Protein AF-A0A1A9VJN7-F1 (afdb_monomer)

Structure (mmCIF, N/CA/C/O backbone):
data_AF-A0A1A9VJN7-F1
#
_entry.id   AF-A0A1A9VJN7-F1
#
loop_
_atom_site.group_PDB
_atom_site.id
_atom_site.type_symbol
_atom_site.label_atom_id
_atom_site.label_alt_id
_atom_site.label_comp_id
_atom_site.label_asym_id
_atom_site.label_entity_id
_atom_site.label_seq_id
_atom_site.pdbx_PDB_ins_code
_atom_site.Cartn_x
_atom_site.Cartn_y
_atom_site.Cartn_z
_atom_site.occupancy
_atom_site.B_iso_or_equiv
_atom_site.auth_seq_id
_atom_site.auth_comp_id
_atom_site.auth_asym_id
_atom_site.auth_atom_id
_atom_site.pdbx_PDB_model_num
ATOM 1 N N . MET A 1 1 ? 16.533 -13.351 -8.418 1.00 36.69 1 MET A N 1
ATOM 2 C CA . MET A 1 1 ? 16.075 -12.136 -7.722 1.00 36.69 1 MET A CA 1
ATOM 3 C C . MET A 1 1 ? 17.285 -11.587 -6.996 1.00 36.69 1 MET A C 1
ATOM 5 O O . MET A 1 1 ? 17.750 -12.237 -6.073 1.00 36.69 1 MET A O 1
ATOM 9 N N . ASN A 1 2 ? 17.867 -10.493 -7.487 1.00 33.19 2 ASN A N 1
ATOM 10 C CA . ASN A 1 2 ? 19.005 -9.855 -6.826 1.00 33.19 2 ASN A CA 1
ATOM 11 C C . ASN A 1 2 ? 18.438 -8.731 -5.961 1.00 33.19 2 ASN A C 1
ATOM 13 O O . ASN A 1 2 ? 17.919 -7.751 -6.488 1.00 33.19 2 ASN A O 1
ATOM 17 N N . LEU A 1 3 ? 18.453 -8.935 -4.647 1.00 33.22 3 LEU A N 1
ATOM 18 C CA . LEU A 1 3 ? 18.035 -7.948 -3.657 1.00 33.22 3 LEU A CA 1
ATOM 19 C C . LEU A 1 3 ? 19.257 -7.101 -3.306 1.00 33.22 3 LEU A C 1
ATOM 21 O O . LEU A 1 3 ? 20.244 -7.631 -2.796 1.00 33.22 3 LEU A O 1
ATOM 25 N N . VAL A 1 4 ? 19.209 -5.802 -3.594 1.00 40.06 4 VAL A N 1
ATOM 26 C CA . VAL A 1 4 ? 20.237 -4.860 -3.144 1.00 40.06 4 VAL A CA 1
ATOM 27 C C . VAL A 1 4 ? 19.782 -4.314 -1.792 1.00 40.06 4 VAL A C 1
ATOM 29 O O . VAL A 1 4 ? 18.864 -3.506 -1.725 1.00 40.06 4 VAL A O 1
ATOM 32 N N . THR A 1 5 ? 20.375 -4.816 -0.708 1.00 33.44 5 THR A N 1
ATOM 33 C CA . THR A 1 5 ? 19.964 -4.523 0.680 1.00 33.44 5 THR A CA 1
ATOM 34 C C . THR A 1 5 ? 20.892 -3.552 1.413 1.00 33.44 5 THR A C 1
ATOM 36 O O . THR A 1 5 ? 20.757 -3.370 2.620 1.00 33.44 5 THR A O 1
ATOM 39 N N . LYS A 1 6 ? 21.867 -2.948 0.724 1.00 34.91 6 LYS A N 1
ATOM 40 C CA . LYS A 1 6 ? 22.811 -2.002 1.334 1.00 34.91 6 LYS A CA 1
ATOM 41 C C . LYS A 1 6 ? 22.352 -0.564 1.091 1.00 34.91 6 LYS A C 1
ATOM 43 O O . LYS A 1 6 ? 22.112 -0.211 -0.060 1.00 34.91 6 LYS A O 1
ATOM 48 N N . SER A 1 7 ? 22.281 0.233 2.162 1.00 39.78 7 SER A N 1
ATOM 49 C CA . SER A 1 7 ? 22.112 1.694 2.097 1.00 39.78 7 SER A CA 1
ATOM 50 C C . SER A 1 7 ? 23.198 2.290 1.198 1.00 39.78 7 SER A C 1
ATOM 52 O O . SER A 1 7 ? 24.379 1.963 1.360 1.00 39.78 7 SER A O 1
ATOM 54 N N . ALA A 1 8 ? 22.805 3.128 0.242 1.00 45.91 8 ALA A N 1
ATOM 55 C CA . ALA A 1 8 ? 23.740 3.939 -0.526 1.00 45.91 8 ALA A CA 1
ATOM 56 C C . ALA A 1 8 ? 24.060 5.187 0.305 1.00 45.91 8 ALA A C 1
ATOM 58 O O . ALA A 1 8 ? 23.219 6.069 0.428 1.00 45.91 8 ALA A O 1
ATOM 59 N N . ILE A 1 9 ? 25.246 5.209 0.917 1.00 46.75 9 ILE A N 1
ATOM 60 C CA . ILE A 1 9 ? 25.773 6.373 1.643 1.00 46.75 9 ILE A CA 1
ATOM 61 C C . ILE A 1 9 ? 25.844 7.555 0.667 1.00 46.75 9 ILE A C 1
ATOM 63 O O . ILE A 1 9 ? 26.265 7.352 -0.474 1.00 46.75 9 ILE A O 1
ATOM 67 N N . ASP A 1 10 ? 25.463 8.759 1.113 1.00 45.59 10 ASP A N 1
ATOM 68 C CA . ASP A 1 10 ? 25.659 10.007 0.362 1.00 45.59 10 ASP A CA 1
ATOM 69 C C . ASP A 1 10 ? 27.115 10.086 -0.122 1.00 45.59 10 ASP A C 1
ATOM 71 O O . ASP A 1 10 ? 28.056 10.218 0.663 1.00 45.59 10 ASP A O 1
ATOM 75 N N . PHE A 1 11 ? 27.303 9.927 -1.429 1.00 52.09 11 PHE A N 1
ATOM 76 C CA . PHE A 1 11 ? 28.610 9.908 -2.066 1.00 52.09 11 PHE A CA 1
ATOM 77 C C . PHE A 1 11 ? 28.679 11.121 -2.983 1.00 52.09 11 PHE A C 1
ATOM 79 O O . PHE A 1 11 ? 28.084 11.119 -4.060 1.00 52.09 11 PHE A O 1
ATOM 86 N N . THR A 1 12 ? 29.376 12.170 -2.546 1.00 52.62 12 THR A N 1
ATOM 87 C CA . THR A 1 12 ? 29.876 13.185 -3.472 1.00 52.62 12 THR A CA 1
ATOM 88 C C . THR A 1 12 ? 30.991 12.533 -4.277 1.00 52.62 12 THR A C 1
ATOM 90 O O . THR A 1 12 ? 31.930 11.973 -3.704 1.00 52.62 12 THR A O 1
ATOM 93 N N . ALA A 1 13 ? 30.854 12.535 -5.597 1.00 56.75 13 ALA A N 1
ATOM 94 C CA . ALA A 1 13 ? 31.744 11.811 -6.489 1.00 56.75 13 ALA A CA 1
ATOM 95 C C . ALA A 1 13 ? 32.050 12.630 -7.727 1.00 56.75 13 ALA A C 1
ATOM 97 O O . ALA A 1 13 ? 31.153 13.285 -8.255 1.00 56.75 13 ALA A O 1
ATOM 98 N N . SER A 1 14 ? 33.248 12.448 -8.277 1.00 59.53 14 SER A N 1
ATOM 99 C CA . SER A 1 14 ? 33.472 12.785 -9.676 1.00 59.53 14 SER A CA 1
ATOM 100 C C . SER A 1 14 ? 32.593 11.886 -10.557 1.00 59.53 14 SER A C 1
ATOM 102 O O . SER A 1 14 ? 32.803 10.670 -10.609 1.00 59.53 14 SER A O 1
ATOM 104 N N . ALA A 1 15 ? 31.598 12.461 -11.232 1.00 63.44 15 ALA A N 1
ATOM 105 C CA . ALA A 1 15 ? 30.722 11.768 -12.176 1.00 63.44 15 ALA A CA 1
ATOM 106 C C . ALA A 1 15 ? 30.965 12.270 -13.605 1.00 63.44 15 ALA A C 1
ATOM 108 O O . ALA A 1 15 ? 31.198 13.455 -13.821 1.00 63.44 15 ALA A O 1
ATOM 109 N N . VAL A 1 16 ? 30.902 11.361 -14.584 1.00 66.69 16 VAL A N 1
ATOM 110 C CA . VAL A 1 16 ? 30.916 11.709 -16.013 1.00 66.69 16 VAL A CA 1
ATOM 111 C C . VAL A 1 16 ? 29.472 11.712 -16.500 1.00 66.69 16 VAL A C 1
ATOM 113 O O . VAL A 1 16 ? 28.812 10.670 -16.473 1.00 66.69 16 VAL A O 1
ATOM 116 N N . LEU A 1 17 ? 28.977 12.872 -16.916 1.00 67.38 17 LEU A N 1
ATOM 117 C CA . LEU A 1 17 ? 27.624 13.036 -17.434 1.00 67.38 17 LEU A CA 1
ATOM 118 C C . LEU A 1 17 ? 27.493 12.449 -18.850 1.00 67.38 17 LEU A C 1
ATOM 120 O O . LEU A 1 17 ? 28.476 12.148 -19.530 1.00 67.38 17 LEU A O 1
ATOM 124 N N . SER A 1 18 ? 26.255 12.265 -19.319 1.00 57.06 18 SER A N 1
ATOM 125 C CA . SER A 1 18 ? 25.964 11.688 -20.644 1.00 57.06 18 SER A CA 1
ATOM 126 C C . SER A 1 18 ? 26.456 12.533 -21.828 1.00 57.06 18 SER A C 1
ATOM 128 O O . SER A 1 18 ? 26.493 12.038 -22.952 1.00 57.06 18 SER A O 1
ATOM 130 N N . ASP A 1 19 ? 26.815 13.791 -21.588 1.00 74.75 19 ASP A N 1
ATOM 131 C CA . ASP A 1 19 ? 27.433 14.717 -22.543 1.00 74.75 19 ASP A CA 1
ATOM 132 C C . ASP A 1 19 ? 28.975 14.716 -22.486 1.00 74.75 19 ASP A C 1
ATOM 134 O O . ASP A 1 19 ? 29.620 15.362 -23.312 1.00 74.75 19 ASP A O 1
ATOM 138 N N . GLY A 1 20 ? 29.573 13.945 -21.571 1.00 73.38 20 GLY A N 1
ATOM 139 C CA . GLY A 1 20 ? 31.019 13.821 -21.398 1.00 73.38 20 GLY A CA 1
ATOM 140 C C . GLY A 1 20 ? 31.644 14.828 -20.429 1.00 73.38 20 GLY A C 1
ATOM 141 O O . GLY A 1 20 ? 32.866 14.811 -20.277 1.00 73.38 20 GLY A O 1
ATOM 142 N N . GLU A 1 21 ? 30.855 15.681 -19.769 1.00 78.38 21 GLU A N 1
ATOM 143 C CA . GLU A 1 21 ? 31.350 16.583 -18.725 1.00 78.38 21 GLU A CA 1
ATOM 144 C C . GLU A 1 21 ? 31.723 15.806 -17.450 1.00 78.38 21 GLU A C 1
ATOM 146 O O . GLU A 1 21 ? 31.028 14.868 -17.055 1.00 78.38 21 GLU A O 1
ATOM 151 N N . ILE A 1 22 ? 32.838 16.182 -16.811 1.00 77.19 22 ILE A N 1
ATOM 152 C CA . ILE A 1 22 ? 33.274 15.629 -15.521 1.00 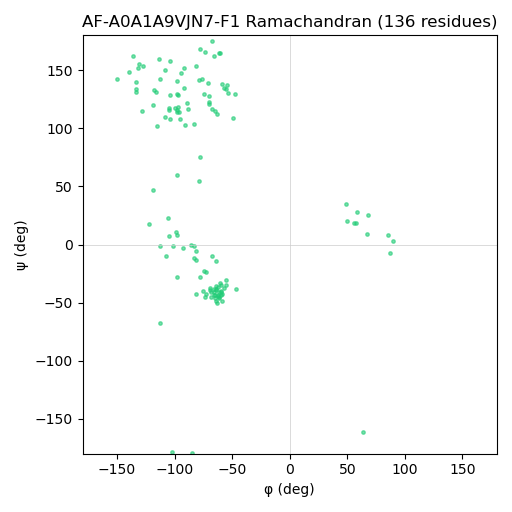77.19 22 ILE A CA 1
ATOM 153 C C . ILE A 1 22 ? 32.865 16.615 -14.431 1.00 77.19 22 ILE A C 1
ATOM 155 O O . ILE A 1 22 ? 33.350 17.744 -14.412 1.00 77.19 22 ILE A O 1
ATOM 159 N N . VAL A 1 23 ? 32.001 16.178 -13.519 1.00 70.44 23 VAL A N 1
ATOM 160 C CA . VAL A 1 23 ? 31.543 16.965 -12.371 1.00 70.44 23 VAL A CA 1
ATOM 161 C C . VAL A 1 23 ? 32.164 16.379 -11.117 1.00 70.44 23 VAL A C 1
ATOM 163 O O . VAL A 1 23 ? 31.790 15.280 -10.725 1.00 70.44 23 VAL A O 1
ATOM 166 N N . ASP A 1 24 ? 33.107 17.094 -10.502 1.00 64.94 24 ASP A N 1
ATOM 167 C CA . ASP A 1 24 ? 33.872 16.614 -9.339 1.00 64.94 24 ASP A CA 1
ATOM 168 C C . ASP A 1 24 ? 33.066 16.568 -8.029 1.00 64.94 24 ASP A C 1
ATOM 170 O O . ASP A 1 24 ? 33.371 15.764 -7.150 1.00 64.94 24 ASP A O 1
ATOM 174 N N . ASP A 1 25 ? 32.000 17.368 -7.938 1.00 63.69 25 ASP A N 1
ATOM 175 C CA . ASP A 1 25 ? 31.094 17.448 -6.786 1.00 63.69 25 ASP A CA 1
ATOM 176 C C . ASP A 1 25 ? 29.660 17.049 -7.172 1.00 63.69 25 ASP A C 1
ATOM 178 O O . ASP A 1 25 ? 28.694 17.750 -6.859 1.00 63.69 25 ASP A O 1
ATOM 182 N N . PHE A 1 26 ? 29.499 15.930 -7.886 1.00 57.25 26 PHE A N 1
ATOM 183 C CA . PHE A 1 26 ? 28.169 15.456 -8.264 1.00 57.25 26 PHE A CA 1
ATOM 184 C C . PHE A 1 26 ? 27.387 15.074 -7.007 1.00 57.25 26 PHE A C 1
ATOM 186 O O . PHE A 1 26 ? 27.752 14.142 -6.280 1.00 57.25 26 PHE A O 1
ATOM 193 N N . CYS A 1 27 ? 26.314 15.812 -6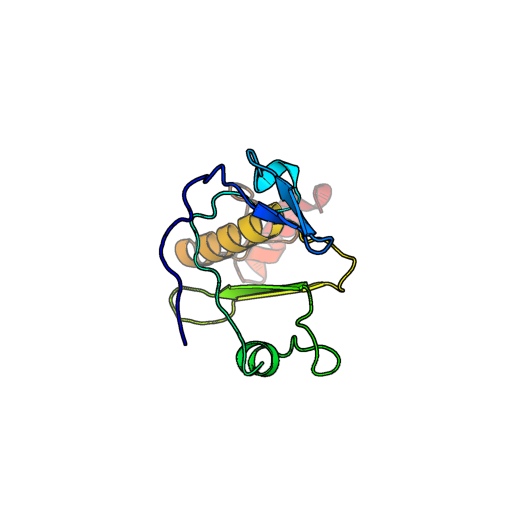.736 1.00 59.91 27 CYS A N 1
ATOM 194 C CA . CYS A 1 27 ? 25.471 15.589 -5.579 1.00 59.91 27 CYS A CA 1
ATOM 195 C C . CYS A 1 27 ? 24.204 14.910 -6.071 1.00 59.91 27 CYS A C 1
ATOM 197 O O . CYS A 1 27 ? 23.346 15.546 -6.680 1.00 59.91 27 CYS A O 1
ATOM 199 N N . LEU A 1 28 ? 24.064 13.619 -5.753 1.00 65.88 28 LEU A N 1
ATOM 200 C CA . LEU A 1 28 ? 22.938 12.801 -6.203 1.00 65.88 28 LEU A CA 1
ATOM 201 C C . LEU A 1 28 ? 21.593 13.507 -6.016 1.00 65.88 28 LEU A C 1
ATOM 203 O O . LEU A 1 28 ? 20.758 13.415 -6.894 1.00 65.88 28 LEU A O 1
ATOM 207 N N . ILE A 1 29 ? 21.377 14.245 -4.929 1.00 67.31 29 ILE A N 1
ATOM 208 C CA . ILE A 1 29 ? 20.109 14.947 -4.688 1.00 67.31 29 ILE A CA 1
ATOM 209 C C . ILE A 1 29 ? 19.939 16.177 -5.597 1.00 67.31 29 ILE A C 1
ATOM 211 O O . ILE A 1 29 ? 18.851 16.398 -6.129 1.00 67.31 29 ILE A O 1
ATOM 215 N N . ASN A 1 30 ? 20.994 16.975 -5.789 1.00 70.75 30 ASN A N 1
ATOM 216 C CA . ASN A 1 30 ? 20.926 18.215 -6.574 1.00 70.75 30 ASN A CA 1
ATOM 217 C C . ASN A 1 30 ? 20.855 17.951 -8.083 1.00 70.75 30 ASN A C 1
ATOM 219 O O . ASN A 1 30 ? 20.327 18.777 -8.823 1.00 70.75 30 ASN A O 1
ATOM 223 N N . ASP A 1 31 ? 21.316 16.777 -8.510 1.00 73.94 31 ASP A N 1
ATOM 224 C CA . ASP A 1 31 ? 21.387 16.370 -9.910 1.00 73.94 31 ASP A CA 1
ATOM 225 C C . ASP A 1 31 ? 20.302 15.337 -10.295 1.00 73.94 31 ASP A C 1
ATOM 227 O O . ASP A 1 31 ? 20.432 14.589 -11.264 1.00 73.94 31 ASP A O 1
ATOM 231 N N . GLY A 1 32 ? 19.195 15.287 -9.542 1.00 69.94 32 GLY A N 1
ATOM 232 C CA . GLY A 1 32 ? 17.997 14.509 -9.899 1.00 69.94 32 GLY A CA 1
ATOM 233 C C . GLY A 1 32 ? 18.002 13.034 -9.477 1.00 69.94 32 GLY A C 1
ATOM 234 O O . GLY A 1 32 ? 17.106 12.273 -9.848 1.00 69.94 32 GLY A O 1
ATOM 235 N N . GLY A 1 33 ? 18.980 12.615 -8.686 1.00 72.44 33 GLY A N 1
ATOM 236 C CA . GLY A 1 33 ? 18.970 11.365 -7.935 1.00 72.44 33 GLY A CA 1
ATOM 237 C C . GLY A 1 33 ? 18.107 11.434 -6.669 1.00 72.44 33 GLY A C 1
ATOM 238 O O . GLY A 1 33 ? 17.634 12.480 -6.232 1.00 72.44 33 GLY A O 1
ATOM 239 N N . ILE A 1 34 ? 17.870 10.262 -6.080 1.00 74.12 34 ILE A N 1
ATOM 240 C CA . ILE A 1 34 ? 16.889 10.061 -4.997 1.00 74.12 34 ILE A CA 1
ATOM 241 C C . ILE A 1 34 ? 17.503 10.057 -3.586 1.00 74.12 34 ILE A C 1
ATOM 243 O O . ILE A 1 34 ? 16.799 9.760 -2.624 1.00 74.12 34 ILE A O 1
ATOM 247 N N . GLY A 1 35 ? 18.794 10.390 -3.468 1.00 77.06 35 GLY A N 1
ATOM 248 C CA . GLY A 1 35 ? 19.540 10.391 -2.205 1.00 77.06 35 GLY A CA 1
ATOM 249 C C . GLY A 1 35 ? 19.677 9.006 -1.563 1.00 77.06 35 GLY A C 1
ATOM 250 O O . GLY A 1 35 ? 19.513 7.973 -2.221 1.00 77.06 35 GLY A O 1
ATOM 251 N N . GLU A 1 36 ? 19.985 8.990 -0.265 1.00 75.88 36 GLU A N 1
ATOM 252 C CA . GLU A 1 36 ? 20.050 7.757 0.517 1.00 75.88 36 GLU A CA 1
ATOM 253 C C . GLU A 1 36 ? 18.654 7.153 0.723 1.00 75.88 36 GLU A C 1
ATOM 255 O O . GLU A 1 36 ? 17.720 7.786 1.221 1.00 75.88 36 GLU A O 1
ATOM 260 N N . VAL A 1 37 ? 18.532 5.873 0.375 1.00 75.50 37 VAL A N 1
ATOM 261 C CA . VAL A 1 37 ? 17.306 5.095 0.518 1.00 75.50 37 VAL A CA 1
ATOM 262 C C . VAL A 1 37 ? 17.559 3.927 1.467 1.00 75.50 37 VAL A C 1
ATOM 264 O O . VAL A 1 37 ? 18.389 3.063 1.196 1.00 75.50 37 VAL A O 1
ATOM 267 N N . SER A 1 38 ? 16.807 3.878 2.569 1.00 82.50 38 SER A N 1
ATOM 268 C CA . SER A 1 38 ? 16.935 2.853 3.620 1.00 82.50 38 SER A CA 1
ATOM 269 C C . SER A 1 38 ? 16.132 1.573 3.356 1.00 82.50 38 SER A C 1
ATOM 271 O O . SER A 1 38 ? 16.149 0.640 4.160 1.00 82.50 38 SER A O 1
ATOM 273 N N . TYR A 1 39 ? 15.412 1.515 2.237 1.00 81.00 39 TYR A N 1
ATOM 274 C CA . TYR A 1 39 ? 14.600 0.374 1.830 1.00 81.00 39 TYR A CA 1
ATOM 275 C C . TYR A 1 39 ? 15.150 -0.292 0.566 1.00 81.00 39 TYR A C 1
ATOM 277 O O . TYR A 1 39 ? 15.915 0.279 -0.205 1.00 81.00 39 TYR A O 1
ATOM 285 N N . THR A 1 40 ? 14.761 -1.547 0.350 1.00 86.31 40 THR A N 1
ATOM 286 C CA . THR A 1 40 ? 15.258 -2.334 -0.782 1.00 86.31 40 THR A CA 1
ATOM 287 C C . THR A 1 40 ? 14.618 -1.890 -2.093 1.00 86.31 40 THR A C 1
ATOM 289 O O . THR A 1 40 ? 13.393 -1.868 -2.218 1.00 86.31 40 THR A O 1
ATOM 292 N N . LEU A 1 41 ? 15.451 -1.626 -3.099 1.00 86.25 41 LEU A N 1
ATOM 293 C CA . LEU A 1 41 ? 15.022 -1.430 -4.480 1.00 86.25 41 LEU A CA 1
ATOM 294 C C . LEU A 1 41 ? 15.183 -2.742 -5.253 1.00 86.25 41 LEU A C 1
ATOM 296 O O . LEU A 1 41 ? 16.281 -3.286 -5.380 1.00 86.25 41 LEU A O 1
ATOM 300 N N . VAL A 1 42 ? 14.069 -3.274 -5.754 1.00 88.88 42 VAL A N 1
ATOM 301 C CA . VAL A 1 42 ? 14.041 -4.533 -6.508 1.00 88.88 42 VAL A CA 1
ATOM 302 C C . VAL A 1 42 ? 14.196 -4.251 -8.000 1.00 88.88 42 VAL A C 1
ATOM 304 O O . VAL A 1 42 ? 13.528 -3.379 -8.548 1.00 88.88 42 VAL A O 1
ATOM 307 N N . SER A 1 43 ? 15.046 -5.030 -8.672 1.00 91.44 43 SER A N 1
ATOM 308 C CA . SER A 1 43 ? 15.198 -4.987 -10.129 1.00 91.44 43 SER A CA 1
ATOM 309 C C . SER A 1 43 ? 14.377 -6.094 -10.803 1.00 91.44 43 SER A C 1
ATOM 311 O O . SER A 1 43 ? 14.675 -7.282 -10.647 1.00 91.44 43 SER A O 1
ATOM 313 N N . ASP A 1 44 ? 13.355 -5.708 -11.573 1.00 92.44 44 ASP A N 1
ATOM 314 C CA . ASP A 1 44 ? 12.483 -6.609 -12.346 1.00 92.44 44 ASP A CA 1
ATOM 315 C C . ASP A 1 44 ? 12.914 -6.697 -13.823 1.00 92.44 44 ASP A C 1
ATOM 317 O O . ASP A 1 44 ? 12.170 -6.366 -14.742 1.00 92.44 44 ASP A O 1
ATOM 321 N N . ILE A 1 45 ? 14.150 -7.146 -14.070 1.00 91.19 45 ILE A N 1
ATOM 322 C CA . ILE A 1 45 ? 14.739 -7.211 -15.426 1.00 91.19 45 ILE A CA 1
ATOM 323 C C . ILE A 1 45 ? 13.885 -8.059 -16.382 1.00 91.19 45 ILE A C 1
ATOM 325 O O . ILE A 1 45 ? 13.747 -7.739 -17.561 1.00 91.19 45 ILE A O 1
ATOM 329 N N . LYS A 1 46 ? 13.308 -9.156 -15.875 1.00 93.38 46 LYS A N 1
ATOM 330 C CA . LYS A 1 46 ? 12.478 -10.078 -16.665 1.00 93.38 46 LYS A CA 1
ATOM 331 C C . LYS A 1 46 ? 11.036 -9.596 -16.838 1.00 93.38 46 LYS A C 1
ATOM 333 O O . LYS A 1 46 ? 10.282 -10.255 -17.549 1.00 93.38 46 LYS A O 1
ATOM 338 N N . LYS A 1 47 ? 10.648 -8.490 -16.191 1.00 94.62 47 LYS A N 1
ATOM 339 C CA . LYS A 1 47 ? 9.278 -7.954 -16.167 1.00 94.62 47 LYS A CA 1
ATOM 340 C C . LYS A 1 47 ? 8.231 -8.954 -15.661 1.00 94.62 47 LYS A C 1
ATOM 342 O O . LYS A 1 47 ? 7.044 -8.804 -15.945 1.00 94.62 47 LYS A O 1
ATOM 347 N N . SER A 1 48 ? 8.659 -10.009 -14.964 1.00 96.19 48 SER A N 1
ATOM 348 C CA . SER A 1 48 ? 7.761 -11.062 -14.491 1.00 96.19 48 SER A CA 1
ATOM 349 C C . SER A 1 48 ? 6.961 -10.569 -13.298 1.00 96.19 48 SER A C 1
ATOM 351 O O . SER A 1 48 ? 5.761 -10.786 -13.256 1.00 96.19 48 SER A O 1
ATOM 353 N N . ILE A 1 49 ? 7.586 -9.811 -12.391 1.00 95.00 49 ILE A N 1
ATOM 354 C CA . ILE A 1 49 ? 6.898 -9.268 -11.213 1.00 95.00 49 ILE A CA 1
ATOM 355 C C . ILE A 1 49 ? 5.809 -8.292 -11.664 1.00 95.00 49 ILE A C 1
ATOM 357 O O . ILE A 1 49 ? 4.657 -8.407 -11.261 1.00 95.00 49 ILE A O 1
ATOM 361 N N . SER A 1 50 ? 6.148 -7.371 -12.564 1.00 96.06 50 SER A N 1
ATOM 362 C CA . SER A 1 50 ? 5.199 -6.394 -13.106 1.00 96.06 50 SER A CA 1
ATOM 363 C C . SER A 1 50 ? 4.020 -7.062 -13.826 1.00 96.06 50 SER A C 1
ATOM 365 O O . SER A 1 50 ? 2.897 -6.563 -13.763 1.00 96.06 50 SER A O 1
ATOM 367 N N . ARG A 1 51 ? 4.257 -8.200 -14.495 1.00 96.12 51 ARG A N 1
ATOM 368 C CA . ARG A 1 51 ? 3.215 -8.991 -15.166 1.00 96.12 51 ARG A CA 1
ATOM 369 C C . ARG A 1 51 ? 2.341 -9.752 -14.170 1.00 96.12 51 ARG A C 1
ATOM 371 O O . ARG A 1 51 ? 1.123 -9.694 -14.292 1.00 96.12 51 ARG A O 1
ATOM 378 N N . ASP A 1 52 ? 2.948 -10.400 -13.179 1.00 96.50 52 ASP A N 1
ATOM 379 C CA . ASP A 1 52 ? 2.247 -11.178 -12.152 1.00 96.50 52 ASP A CA 1
ATOM 380 C C . ASP A 1 52 ? 1.341 -10.285 -11.288 1.00 96.50 52 ASP A C 1
ATOM 382 O O . ASP A 1 52 ? 0.238 -10.682 -10.924 1.00 96.50 52 ASP A O 1
ATOM 386 N N . TYR A 1 53 ? 1.770 -9.049 -11.019 1.00 96.06 53 TYR A N 1
ATOM 387 C CA . TYR A 1 53 ? 0.967 -8.036 -10.327 1.00 96.06 53 TYR A CA 1
ATOM 388 C C . TYR A 1 53 ? -0.001 -7.276 -11.253 1.00 96.06 53 TYR A C 1
ATOM 390 O O . TYR A 1 53 ? -0.747 -6.423 -10.779 1.00 96.06 53 TYR A O 1
ATOM 398 N N . GLY A 1 54 ? -0.009 -7.562 -12.561 1.00 95.94 54 GLY A N 1
ATOM 399 C CA . GLY A 1 54 ? -0.940 -6.964 -13.524 1.00 95.94 54 GLY A CA 1
ATOM 400 C C . GLY A 1 54 ? -0.729 -5.468 -13.780 1.00 95.94 54 GLY A C 1
ATOM 401 O O . GLY A 1 54 ? -1.672 -4.771 -14.141 1.00 95.94 54 GLY A O 1
ATOM 402 N N . VAL A 1 55 ? 0.488 -4.959 -13.573 1.00 97.00 55 VAL A N 1
ATOM 403 C CA . VAL A 1 55 ? 0.814 -3.520 -13.651 1.00 97.00 55 VAL A CA 1
ATOM 404 C C . VAL A 1 55 ? 1.733 -3.171 -14.815 1.00 97.00 55 VAL A C 1
ATOM 406 O O . VAL A 1 55 ? 2.068 -2.005 -14.998 1.00 97.00 55 VAL A O 1
ATOM 409 N N . LEU A 1 56 ? 2.160 -4.159 -15.599 1.00 96.62 56 LEU A N 1
ATOM 410 C CA . LEU A 1 56 ? 2.976 -3.941 -16.787 1.00 96.62 56 LEU A CA 1
ATOM 411 C C . LEU A 1 56 ? 2.151 -3.270 -17.896 1.00 96.62 56 LEU A C 1
ATOM 413 O O . LEU A 1 56 ? 1.161 -3.828 -18.364 1.00 96.62 56 LEU A O 1
ATOM 417 N N . HIS A 1 57 ? 2.596 -2.100 -18.341 1.00 94.12 57 HIS A N 1
ATOM 418 C CA . HIS A 1 57 ? 1.996 -1.318 -19.414 1.00 94.12 57 HIS A CA 1
ATOM 419 C C . HIS A 1 57 ? 2.825 -1.440 -20.699 1.00 94.12 57 HIS A C 1
ATOM 421 O O . HIS A 1 57 ? 4.048 -1.263 -20.679 1.00 94.12 57 HIS A O 1
ATOM 427 N N . ASP A 1 58 ? 2.162 -1.773 -21.80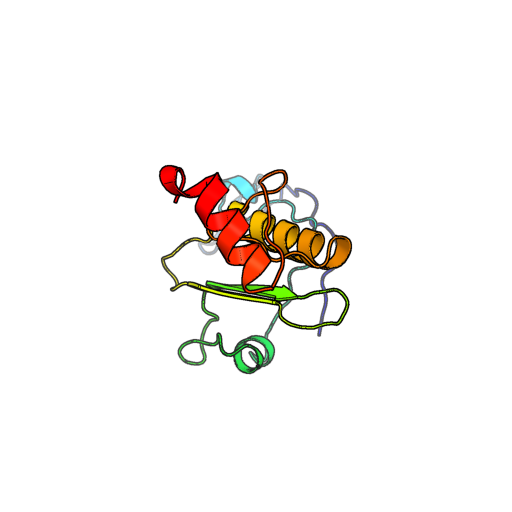9 1.00 91.94 58 ASP A N 1
ATOM 428 C CA . ASP A 1 58 ? 2.738 -1.896 -23.158 1.00 91.94 58 ASP A CA 1
ATOM 429 C C . ASP A 1 58 ? 4.020 -2.745 -23.236 1.00 91.94 58 ASP A C 1
ATOM 431 O O . ASP A 1 58 ? 4.960 -2.425 -23.962 1.00 91.94 58 ASP A O 1
ATOM 435 N N . ASP A 1 59 ? 4.103 -3.800 -22.414 1.00 89.19 59 ASP A N 1
ATOM 436 C CA . ASP A 1 59 ? 5.296 -4.646 -22.233 1.00 89.19 59 ASP A CA 1
ATOM 437 C C . ASP A 1 59 ? 6.597 -3.855 -21.958 1.00 89.19 59 ASP A C 1
ATOM 439 O O . ASP A 1 59 ? 7.713 -4.370 -22.103 1.00 89.19 59 ASP A O 1
ATOM 443 N N . SER A 1 60 ? 6.479 -2.601 -21.509 1.00 90.81 60 SER A N 1
ATOM 444 C CA . SER A 1 60 ? 7.577 -1.645 -21.398 1.00 90.81 60 SER A CA 1
ATOM 445 C C . SER A 1 60 ? 7.887 -1.323 -19.938 1.00 90.81 60 SER A C 1
ATOM 447 O O . SER A 1 60 ? 8.936 -1.753 -19.448 1.00 90.81 60 SER A O 1
ATOM 449 N N . VAL A 1 61 ? 6.970 -0.653 -19.242 1.00 92.75 61 VAL A N 1
ATOM 450 C CA . VAL A 1 61 ? 7.138 -0.099 -17.894 1.00 92.75 61 VAL A CA 1
ATOM 451 C C . VAL A 1 61 ? 5.976 -0.498 -16.994 1.00 92.75 61 VAL A C 1
ATOM 453 O O . VAL A 1 61 ? 4.881 -0.775 -17.471 1.00 92.75 61 VAL A O 1
ATOM 456 N N . ALA A 1 62 ? 6.196 -0.532 -15.683 1.00 94.19 62 ALA A N 1
ATOM 457 C CA . ALA A 1 62 ? 5.099 -0.693 -14.738 1.00 94.19 62 ALA A CA 1
ATOM 458 C C . ALA A 1 62 ? 4.356 0.640 -14.542 1.00 94.19 62 ALA A C 1
ATOM 460 O O . ALA A 1 62 ? 4.983 1.698 -14.447 1.00 94.19 62 ALA A O 1
ATOM 461 N N . LEU A 1 63 ? 3.029 0.579 -14.426 1.00 95.88 63 LEU A N 1
ATOM 462 C CA . LEU A 1 63 ? 2.220 1.679 -13.904 1.00 95.88 63 LEU A CA 1
ATOM 463 C C . LEU A 1 63 ? 2.620 2.001 -12.458 1.00 95.88 63 LEU A C 1
ATOM 465 O O . LEU A 1 63 ? 3.279 1.209 -11.774 1.00 95.88 63 LEU A O 1
ATOM 469 N N . ARG A 1 64 ? 2.193 3.164 -11.955 1.00 95.25 64 ARG A N 1
ATOM 470 C CA . ARG A 1 64 ? 2.483 3.592 -10.580 1.00 95.25 64 ARG A CA 1
ATOM 471 C C . ARG A 1 64 ? 1.570 2.874 -9.598 1.00 95.25 64 ARG A C 1
ATOM 473 O O . ARG A 1 64 ? 0.627 3.451 -9.061 1.00 95.25 64 ARG A O 1
ATOM 480 N N . ALA A 1 65 ? 1.875 1.607 -9.370 1.00 95.44 65 ALA A N 1
ATOM 481 C CA . ALA A 1 65 ? 1.138 0.758 -8.461 1.00 95.44 65 ALA A CA 1
ATOM 482 C C . ALA A 1 65 ? 1.759 0.714 -7.061 1.00 95.44 65 ALA A C 1
ATOM 484 O O . ALA A 1 65 ? 2.979 0.781 -6.885 1.00 95.44 65 ALA A O 1
ATOM 485 N N . THR A 1 66 ? 0.896 0.569 -6.062 1.00 95.75 66 THR A N 1
ATOM 486 C CA . THR A 1 66 ? 1.261 0.284 -4.676 1.00 95.75 66 THR A CA 1
ATOM 487 C C . THR A 1 66 ? 0.372 -0.835 -4.159 1.00 95.75 66 THR A C 1
ATOM 489 O O . THR A 1 66 ? -0.853 -0.758 -4.264 1.00 95.75 66 THR A O 1
ATOM 492 N N . PHE A 1 67 ? 0.996 -1.840 -3.552 1.00 96.00 67 PHE A N 1
ATOM 493 C CA . PHE A 1 67 ? 0.325 -2.971 -2.923 1.00 96.00 67 PHE A CA 1
ATOM 494 C C . PHE A 1 67 ? 0.643 -2.973 -1.430 1.00 96.00 67 PHE A C 1
ATOM 496 O O . PHE A 1 67 ? 1.803 -2.824 -1.046 1.00 96.00 67 PHE A O 1
ATOM 503 N N . VAL A 1 68 ? -0.379 -3.148 -0.593 1.00 95.75 68 VAL A N 1
ATOM 504 C CA . VAL A 1 68 ? -0.222 -3.367 0.849 1.00 95.75 68 VAL A CA 1
ATOM 505 C C . VAL A 1 68 ? -0.478 -4.841 1.117 1.00 95.75 68 VAL A C 1
ATOM 507 O O . VAL A 1 68 ? -1.569 -5.350 0.845 1.00 95.75 68 VAL A O 1
ATOM 510 N N . ILE A 1 69 ? 0.548 -5.520 1.619 1.00 94.69 69 ILE A N 1
ATOM 511 C CA . ILE A 1 69 ? 0.563 -6.961 1.864 1.00 94.69 69 ILE A CA 1
ATOM 512 C C . ILE A 1 69 ? 0.701 -7.174 3.370 1.00 94.69 69 ILE A C 1
ATOM 514 O O . ILE A 1 69 ? 1.540 -6.534 4.003 1.00 94.69 69 ILE A O 1
ATOM 518 N N . ASP A 1 70 ? -0.139 -8.032 3.942 1.00 92.75 70 ASP A N 1
ATOM 519 C CA . ASP A 1 70 ? -0.104 -8.331 5.374 1.00 92.75 70 ASP A CA 1
ATOM 520 C C . ASP A 1 70 ? 0.923 -9.422 5.741 1.00 92.75 70 ASP A C 1
ATOM 522 O O . ASP A 1 70 ? 1.612 -9.990 4.892 1.00 92.75 70 ASP A O 1
ATOM 526 N N . ASP A 1 71 ? 1.004 -9.752 7.032 1.00 91.81 71 ASP A N 1
ATOM 527 C CA . ASP A 1 71 ? 1.891 -10.791 7.572 1.00 91.81 71 ASP A CA 1
ATOM 528 C C . ASP A 1 71 ? 1.524 -12.220 7.140 1.00 91.81 71 ASP A C 1
ATOM 530 O O . ASP A 1 71 ? 2.295 -13.154 7.358 1.00 91.81 71 ASP A O 1
ATOM 534 N N . LYS A 1 72 ? 0.362 -12.399 6.505 1.00 92.69 72 LYS A N 1
ATOM 535 C CA . LYS A 1 72 ? -0.091 -13.664 5.917 1.00 92.69 72 LYS A CA 1
ATOM 536 C C . LYS A 1 72 ? 0.154 -13.710 4.408 1.00 92.69 72 LYS A C 1
ATOM 538 O O . LYS A 1 72 ? -0.340 -14.624 3.751 1.00 92.69 72 LYS A O 1
ATOM 543 N N . PHE A 1 73 ? 0.915 -12.753 3.869 1.00 93.31 73 PHE A N 1
ATOM 544 C CA . PHE A 1 73 ? 1.196 -12.598 2.441 1.00 93.31 73 PHE A CA 1
ATOM 545 C C . PHE A 1 73 ? -0.065 -12.416 1.586 1.00 93.31 73 PHE A C 1
ATOM 547 O O . PHE A 1 73 ? -0.085 -12.762 0.405 1.00 93.31 73 PHE A O 1
ATOM 554 N N . ILE A 1 74 ? -1.124 -11.854 2.170 1.00 95.19 74 ILE A N 1
ATOM 555 C CA . ILE A 1 74 ? -2.358 -11.530 1.464 1.00 95.19 74 ILE A CA 1
ATOM 556 C C . ILE A 1 74 ? -2.337 -10.053 1.086 1.00 95.19 74 ILE A C 1
ATOM 558 O O . ILE A 1 74 ? -2.113 -9.178 1.926 1.00 95.19 74 ILE A O 1
ATOM 562 N N . VAL A 1 75 ? -2.609 -9.765 -0.186 1.00 96.19 75 VAL A N 1
ATOM 563 C CA . VAL A 1 75 ? -2.818 -8.394 -0.662 1.00 96.19 75 VAL A CA 1
ATOM 564 C C . VAL A 1 75 ? -4.114 -7.864 -0.049 1.00 96.19 75 VAL A C 1
ATOM 566 O O . VAL A 1 75 ? -5.194 -8.395 -0.304 1.00 96.19 75 VAL A O 1
ATOM 569 N N . ARG A 1 76 ? -4.011 -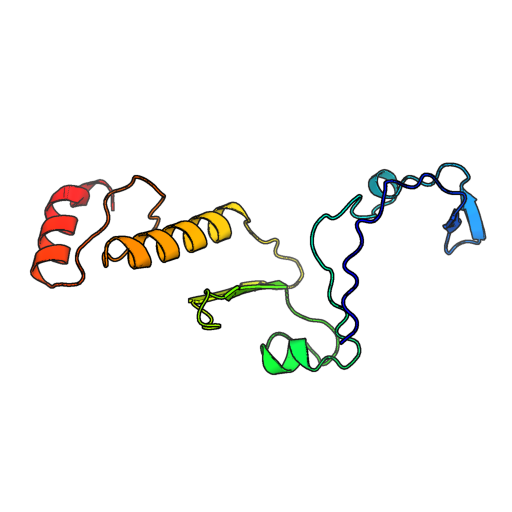6.821 0.777 1.00 95.19 76 ARG A N 1
ATOM 570 C CA . ARG A 1 76 ? -5.157 -6.173 1.441 1.00 95.19 76 ARG A CA 1
ATOM 571 C C . ARG A 1 76 ? -5.638 -4.928 0.721 1.00 95.19 76 ARG A C 1
ATOM 573 O O . ARG A 1 76 ? -6.811 -4.587 0.811 1.00 95.19 76 ARG A O 1
ATOM 580 N N . HIS A 1 77 ? -4.740 -4.259 0.010 1.00 96.06 77 HIS A N 1
ATOM 581 C CA . HIS A 1 77 ? -5.054 -3.060 -0.745 1.00 96.06 77 HIS A CA 1
ATOM 582 C C . HIS A 1 77 ? -4.141 -2.949 -1.961 1.00 96.06 77 HIS A C 1
ATOM 584 O O . HIS A 1 77 ? -2.946 -3.244 -1.881 1.00 96.06 77 HIS A O 1
ATOM 590 N N . GLN A 1 78 ? -4.705 -2.466 -3.065 1.00 96.25 78 GLN A N 1
ATOM 591 C CA . GLN A 1 78 ? -3.973 -2.090 -4.264 1.00 96.25 78 GLN A CA 1
ATOM 592 C C . GLN A 1 78 ? -4.464 -0.732 -4.762 1.00 96.25 78 GLN A C 1
ATOM 594 O O . GLN A 1 78 ? -5.661 -0.457 -4.769 1.00 96.25 78 GLN A O 1
ATOM 599 N N . SER A 1 79 ? -3.535 0.102 -5.208 1.00 95.75 79 SER A N 1
ATOM 600 C CA . SER A 1 79 ? -3.822 1.348 -5.915 1.00 95.75 79 SER A CA 1
ATOM 601 C C . SER A 1 79 ? -2.918 1.410 -7.133 1.00 95.75 79 SER A C 1
ATOM 603 O O . SER A 1 79 ? -1.732 1.101 -7.026 1.00 95.75 79 SER A O 1
ATOM 605 N N . ILE A 1 80 ? -3.487 1.751 -8.288 1.00 96.50 80 ILE A N 1
ATOM 606 C CA . ILE A 1 80 ? -2.783 1.820 -9.566 1.00 96.50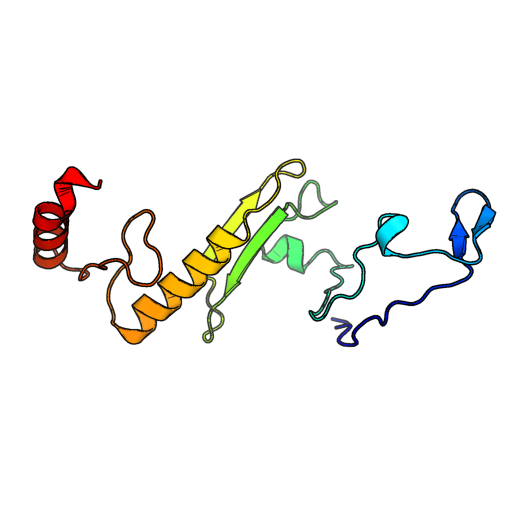 80 ILE A CA 1
ATOM 607 C C . ILE A 1 80 ? -3.080 3.184 -10.170 1.00 96.50 80 ILE A C 1
ATOM 609 O O . ILE A 1 80 ? -4.223 3.480 -10.512 1.00 96.50 80 ILE A O 1
ATOM 613 N N . ASN A 1 81 ? -2.034 3.991 -10.299 1.00 95.19 81 ASN A N 1
ATOM 614 C CA . ASN A 1 81 ? -2.104 5.307 -10.909 1.00 95.19 81 ASN A CA 1
ATOM 615 C C . ASN A 1 81 ? -1.417 5.288 -12.276 1.00 95.19 81 ASN A C 1
ATOM 617 O O . ASN A 1 81 ? -0.452 4.548 -12.501 1.00 95.19 81 ASN A O 1
ATOM 621 N N . ASP A 1 82 ? -1.901 6.140 -13.175 1.00 94.75 82 ASP A N 1
ATOM 622 C CA . ASP A 1 82 ? -1.239 6.394 -14.451 1.00 94.75 82 ASP A CA 1
ATOM 623 C C . ASP A 1 82 ? 0.135 7.073 -14.242 1.00 94.75 82 ASP A C 1
ATOM 625 O O . ASP A 1 82 ? 0.430 7.634 -13.182 1.00 94.75 82 ASP A O 1
ATOM 629 N N . LEU A 1 83 ? 0.996 7.040 -15.258 1.00 91.81 83 LEU A N 1
ATOM 630 C CA . LEU A 1 83 ? 2.366 7.556 -15.223 1.00 91.81 83 LEU A CA 1
ATOM 631 C C . LEU A 1 83 ? 2.516 9.036 -14.809 1.00 91.81 83 LEU A C 1
ATOM 633 O O . LEU A 1 83 ? 3.513 9.333 -14.137 1.00 91.81 83 LEU A O 1
ATOM 637 N N . PRO A 1 84 ? 1.606 9.977 -15.136 1.00 94.50 84 PRO A N 1
ATOM 638 C CA . PRO A 1 84 ? 1.738 11.360 -14.678 1.00 94.50 84 PRO A CA 1
ATOM 639 C C . PRO A 1 84 ? 1.205 11.576 -13.253 1.00 94.50 84 PRO A C 1
ATOM 641 O O . PRO A 1 84 ? 1.440 12.630 -12.667 1.00 94.50 84 PRO A O 1
ATOM 644 N N . LEU A 1 85 ? 0.491 10.604 -12.677 1.00 92.88 85 LEU A N 1
ATOM 645 C CA . LEU A 1 85 ? -0.223 10.782 -11.417 1.00 92.88 85 LEU A CA 1
ATOM 646 C C . LEU A 1 85 ? 0.606 10.280 -10.233 1.00 92.88 85 LEU A C 1
ATOM 648 O O . LEU A 1 85 ? 0.867 9.087 -10.068 1.00 92.88 85 LEU A O 1
ATOM 652 N N . GLY A 1 86 ? 1.004 11.216 -9.372 1.00 91.31 86 GLY A N 1
ATOM 653 C CA . GLY A 1 86 ? 1.670 10.914 -8.108 1.00 91.31 86 GLY A CA 1
ATOM 654 C C . GLY A 1 86 ? 0.803 10.069 -7.170 1.00 91.31 86 GLY A C 1
ATOM 655 O O . GLY A 1 86 ? -0.406 9.931 -7.348 1.00 91.31 86 GLY A O 1
ATOM 656 N N . ARG A 1 87 ? 1.440 9.492 -6.151 1.00 93.75 87 ARG A N 1
ATOM 657 C CA . ARG A 1 87 ? 0.762 8.726 -5.098 1.00 93.75 87 ARG A CA 1
ATOM 658 C C . ARG A 1 87 ? 0.685 9.550 -3.818 1.00 93.75 87 ARG A C 1
ATOM 660 O O . ARG A 1 87 ? 1.515 10.429 -3.611 1.00 93.75 87 ARG A O 1
ATOM 667 N N . ASN A 1 88 ? -0.259 9.210 -2.946 1.00 93.50 88 ASN A N 1
ATOM 668 C CA . ASN A 1 88 ? -0.381 9.816 -1.625 1.00 93.50 88 ASN A CA 1
ATOM 669 C C . ASN A 1 88 ? 0.119 8.847 -0.541 1.00 93.50 88 ASN A C 1
ATOM 671 O O . ASN A 1 88 ? -0.467 7.784 -0.350 1.00 93.50 88 ASN A O 1
ATOM 675 N N . ILE A 1 89 ? 1.199 9.211 0.157 1.00 92.06 89 ILE A N 1
ATOM 676 C CA . ILE A 1 89 ? 1.795 8.380 1.215 1.00 92.06 89 ILE A CA 1
ATOM 677 C C . ILE A 1 89 ? 0.881 8.302 2.440 1.00 92.06 89 ILE A C 1
ATOM 679 O O . ILE A 1 89 ? 0.726 7.219 3.005 1.00 92.06 89 ILE A O 1
ATOM 683 N N . ASP A 1 90 ? 0.229 9.407 2.805 1.00 93.94 90 ASP A N 1
ATOM 684 C CA . ASP A 1 90 ? -0.654 9.464 3.975 1.00 93.94 90 ASP A CA 1
ATOM 685 C C . ASP A 1 90 ? -1.813 8.474 3.849 1.00 93.94 90 ASP A C 1
ATOM 687 O O . ASP A 1 90 ? -2.244 7.879 4.835 1.00 93.94 90 ASP A O 1
ATOM 691 N N . GLU A 1 91 ? -2.280 8.240 2.622 1.00 92.88 91 GLU A N 1
ATOM 692 C CA . GLU A 1 91 ? -3.334 7.268 2.356 1.00 92.88 91 GLU A CA 1
ATOM 693 C C . GLU A 1 91 ? -2.860 5.834 2.605 1.00 92.88 91 GLU A C 1
ATOM 695 O O . GLU A 1 91 ? -3.573 5.044 3.218 1.00 92.88 91 GLU A O 1
ATOM 700 N N . PHE A 1 92 ? -1.633 5.486 2.214 1.00 94.19 92 PHE A N 1
ATOM 701 C CA . PHE A 1 92 ? -1.107 4.148 2.493 1.00 94.19 92 PHE A CA 1
ATOM 702 C C . PHE A 1 92 ? -0.849 3.931 3.984 1.00 94.19 92 PHE A C 1
ATOM 704 O O . PHE A 1 92 ? -1.135 2.845 4.486 1.00 94.19 92 PHE A O 1
ATOM 711 N N . ILE A 1 93 ? -0.381 4.956 4.703 1.00 94.62 93 ILE A N 1
ATOM 712 C CA . ILE A 1 93 ? -0.251 4.903 6.167 1.00 94.62 93 ILE A CA 1
ATOM 713 C C . ILE A 1 93 ? -1.630 4.686 6.804 1.00 94.62 93 ILE A C 1
ATOM 715 O O . ILE A 1 93 ? -1.79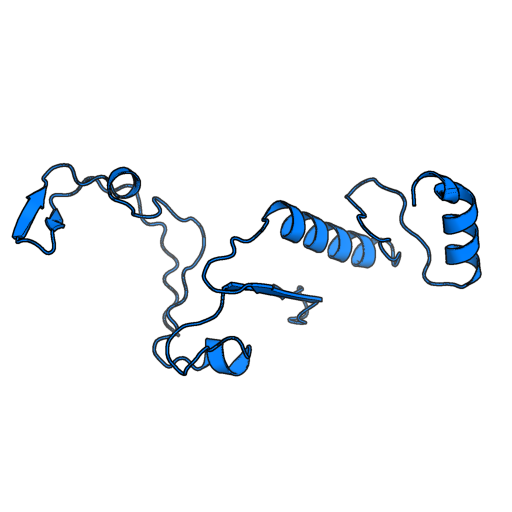0 3.798 7.640 1.00 94.62 93 ILE A O 1
ATOM 719 N N . ARG A 1 94 ? -2.653 5.424 6.354 1.00 95.94 94 ARG A N 1
ATOM 720 C CA . ARG A 1 94 ? -4.039 5.281 6.824 1.00 95.94 94 ARG A CA 1
ATOM 721 C C . ARG A 1 94 ? -4.590 3.872 6.594 1.00 95.94 94 ARG A C 1
ATOM 723 O O . AR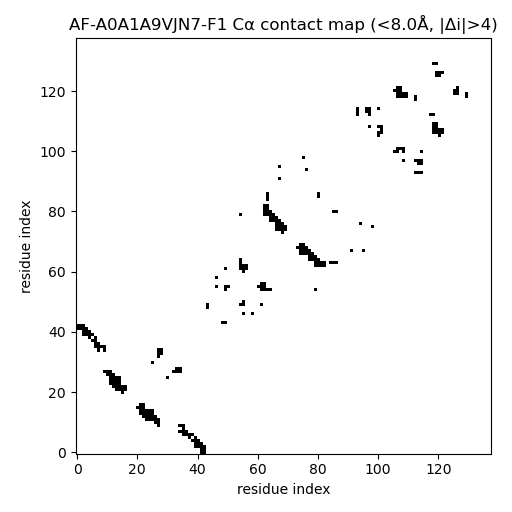G A 1 94 ? -5.242 3.319 7.477 1.00 95.94 94 ARG A O 1
ATOM 730 N N . ILE A 1 95 ? -4.323 3.280 5.430 1.00 95.31 95 ILE A N 1
ATOM 731 C CA . ILE A 1 95 ? -4.733 1.907 5.108 1.00 95.31 95 ILE A CA 1
ATOM 732 C C . ILE A 1 95 ? -4.021 0.887 6.003 1.00 95.31 95 ILE A C 1
ATOM 734 O O . ILE A 1 95 ? -4.671 -0.023 6.514 1.00 95.31 95 ILE A O 1
ATOM 738 N N . VAL A 1 96 ? -2.712 1.038 6.232 1.00 95.06 96 VAL A N 1
ATOM 739 C CA . VAL A 1 96 ? -1.957 0.169 7.154 1.00 95.06 96 VAL A CA 1
ATOM 740 C C . VAL A 1 96 ? -2.529 0.256 8.571 1.00 95.06 96 VAL A C 1
ATOM 742 O O . VAL A 1 96 ? -2.743 -0.772 9.213 1.00 95.06 96 VAL A O 1
ATOM 745 N N . ASP A 1 97 ? -2.849 1.462 9.037 1.00 95.38 97 ASP A N 1
ATOM 746 C CA . ASP A 1 97 ? -3.494 1.670 10.332 1.00 95.38 97 ASP A CA 1
ATOM 747 C C . ASP A 1 97 ? -4.867 0.995 10.416 1.00 95.38 97 ASP A C 1
ATOM 749 O O . ASP A 1 97 ? -5.177 0.376 11.432 1.00 95.38 97 ASP A O 1
ATOM 753 N N . ALA A 1 98 ? -5.669 1.063 9.351 1.00 95.31 98 ALA A N 1
ATOM 754 C CA . ALA A 1 98 ? -6.990 0.438 9.306 1.00 95.31 98 ALA A CA 1
ATOM 755 C C . ALA A 1 98 ? -6.897 -1.094 9.353 1.00 95.31 98 ALA A C 1
ATOM 757 O O . ALA A 1 98 ? -7.661 -1.748 10.064 1.00 95.31 98 ALA A O 1
ATOM 758 N N . ILE A 1 99 ? -5.925 -1.672 8.640 1.00 94.06 99 ILE A N 1
ATOM 759 C CA . ILE A 1 99 ? -5.656 -3.116 8.665 1.00 94.06 99 ILE A CA 1
ATOM 760 C C . ILE A 1 99 ? -5.244 -3.558 10.074 1.00 94.06 99 ILE A C 1
ATOM 762 O O . ILE A 1 99 ? -5.748 -4.566 10.571 1.00 94.06 99 ILE A O 1
ATOM 766 N N . ASN A 1 100 ? -4.366 -2.799 10.737 1.00 93.75 100 ASN A N 1
ATOM 767 C CA . ASN A 1 100 ? -3.944 -3.099 12.105 1.00 93.75 100 ASN A CA 1
ATOM 768 C C . ASN A 1 100 ? -5.108 -2.980 13.100 1.00 93.75 100 ASN A C 1
ATOM 770 O O . ASN A 1 100 ? -5.296 -3.880 13.916 1.00 93.75 100 ASN A O 1
ATOM 774 N N . HIS A 1 101 ? -5.941 -1.938 12.984 1.00 94.56 101 HIS A N 1
ATOM 775 C CA . HIS A 1 101 ? -7.126 -1.768 13.834 1.00 94.56 101 HIS A CA 1
ATOM 776 C C . HIS A 1 101 ? -8.092 -2.944 13.700 1.00 94.56 101 HIS A C 1
ATOM 778 O O . HIS A 1 101 ? -8.498 -3.521 14.709 1.00 94.56 101 HIS A O 1
ATOM 784 N N . ASN A 1 102 ? -8.408 -3.344 12.464 1.00 93.56 102 ASN A N 1
ATOM 785 C CA . ASN A 1 102 ? -9.267 -4.495 12.197 1.00 93.56 102 ASN A CA 1
ATOM 786 C C . ASN A 1 102 ? -8.687 -5.791 12.778 1.00 93.56 102 ASN A C 1
ATOM 788 O O . ASN A 1 102 ? -9.424 -6.592 13.349 1.00 93.56 102 ASN A O 1
ATOM 792 N N . LYS A 1 103 ? -7.369 -5.987 12.681 1.00 91.00 103 LYS A N 1
ATOM 793 C CA . LYS A 1 103 ? -6.691 -7.169 13.224 1.00 91.00 103 LYS A CA 1
ATOM 794 C C . LYS A 1 103 ? -6.752 -7.237 14.752 1.00 91.00 103 LYS A C 1
ATOM 796 O O . LYS A 1 103 ? -6.888 -8.330 15.295 1.00 91.00 103 LYS A O 1
ATOM 801 N N . GLU A 1 104 ? -6.634 -6.100 15.431 1.00 92.69 104 GLU A N 1
ATOM 802 C CA . GLU A 1 104 ? -6.623 -6.022 16.897 1.00 92.69 104 GLU A CA 1
ATOM 803 C C . GLU A 1 104 ? -8.032 -6.066 17.505 1.00 92.69 104 GLU A C 1
ATOM 805 O O . GLU A 1 104 ? -8.253 -6.768 18.490 1.00 92.69 104 GLU A O 1
ATOM 810 N N . HIS A 1 105 ? -8.990 -5.353 16.907 1.00 92.12 105 HIS A N 1
ATOM 811 C CA . HIS A 1 105 ? -10.313 -5.118 17.500 1.00 92.12 105 HIS A CA 1
ATOM 812 C C . HIS A 1 105 ? -11.440 -5.900 16.813 1.00 92.12 105 HIS A C 1
ATOM 814 O O . HIS A 1 105 ? -12.557 -5.931 17.319 1.00 92.12 105 HIS A O 1
ATOM 820 N N . SER A 1 106 ? -11.175 -6.538 15.665 1.00 92.75 106 SER A N 1
ATOM 821 C CA . SER A 1 106 ? -12.195 -7.170 14.804 1.00 92.75 106 SER A CA 1
ATOM 822 C C . SER A 1 106 ? -13.301 -6.212 14.327 1.00 92.75 106 SER A C 1
ATOM 824 O O . SER A 1 106 ? -14.355 -6.644 13.866 1.00 92.75 106 SER A O 1
ATOM 826 N N . GLU A 1 107 ? -13.045 -4.907 14.396 1.00 91.44 107 GLU A N 1
ATOM 827 C CA . GLU A 1 107 ? -13.924 -3.836 13.927 1.00 91.44 107 GLU A CA 1
ATOM 828 C C . GLU A 1 107 ? -13.604 -3.452 12.485 1.00 91.44 107 GLU A C 1
ATOM 830 O O . GLU A 1 107 ? -12.465 -3.575 12.029 1.00 91.44 107 GLU A O 1
ATOM 835 N N . VAL A 1 108 ? -14.597 -2.954 11.754 1.00 92.88 108 VAL A N 1
ATOM 836 C CA . VAL A 1 108 ? -14.406 -2.436 10.397 1.00 92.88 108 VAL A CA 1
ATOM 837 C C . VAL A 1 108 ? -14.279 -0.917 10.413 1.00 92.88 108 VAL A C 1
ATOM 839 O O . VAL A 1 108 ? -14.959 -0.209 11.158 1.00 92.88 108 VAL A O 1
ATOM 842 N N . CYS A 1 109 ? -13.375 -0.413 9.576 1.00 94.06 109 CYS A N 1
ATOM 843 C CA . CYS A 1 109 ? -13.068 1.006 9.481 1.00 94.06 109 CYS A CA 1
ATOM 844 C C . CYS A 1 109 ? -13.986 1.682 8.439 1.00 94.06 109 CYS A C 1
ATOM 846 O O . CYS A 1 109 ? -13.965 1.274 7.275 1.00 94.06 109 CYS A O 1
ATOM 848 N N . PRO A 1 110 ? -14.774 2.704 8.815 1.00 92.00 110 PRO A N 1
ATOM 849 C CA . PRO A 1 110 ? -15.645 3.446 7.901 1.00 92.00 110 PRO A CA 1
ATOM 850 C C . PRO A 1 110 ? -14.864 4.289 6.873 1.00 92.00 110 PRO A C 1
ATOM 852 O O . PRO A 1 110 ? -13.632 4.387 6.899 1.00 92.00 110 PRO A O 1
ATOM 855 N N . ALA A 1 111 ? -15.586 4.911 5.935 1.00 89.12 111 ALA A N 1
ATOM 856 C CA . ALA A 1 111 ? -14.990 5.774 4.917 1.00 89.12 111 ALA A CA 1
ATOM 857 C C . ALA A 1 111 ? -14.194 6.922 5.560 1.00 89.12 111 ALA A C 1
ATOM 859 O O . ALA A 1 111 ? -14.634 7.542 6.523 1.00 89.12 111 ALA A O 1
ATOM 860 N N . GLY A 1 112 ? -12.988 7.182 5.048 1.00 87.50 112 GLY A N 1
ATOM 861 C CA . GLY A 1 112 ? -12.116 8.229 5.587 1.00 87.50 112 GLY A CA 1
ATOM 862 C C . GLY A 1 112 ? -11.581 7.968 7.001 1.00 87.50 112 GLY A C 1
ATOM 863 O O . GLY A 1 112 ? -10.956 8.861 7.573 1.00 87.50 112 GLY A O 1
ATOM 864 N N . TRP A 1 113 ? -11.779 6.768 7.563 1.00 94.38 113 TRP A N 1
ATOM 865 C CA . TRP A 1 113 ? -11.305 6.429 8.904 1.00 94.38 113 TRP A CA 1
ATOM 866 C C . TRP A 1 113 ? -9.803 6.678 9.053 1.00 94.38 113 TRP A C 1
ATOM 868 O O . TRP A 1 113 ? -9.007 6.332 8.174 1.00 94.38 113 TRP A O 1
ATOM 878 N N . LYS A 1 114 ? -9.429 7.259 10.192 1.00 93.44 114 LYS A N 1
ATOM 879 C CA . LYS A 1 114 ? -8.050 7.499 10.625 1.00 93.44 114 LYS A CA 1
ATOM 880 C C . LYS A 1 114 ? -7.872 6.928 12.026 1.00 93.44 114 LYS A C 1
ATOM 882 O O . LYS A 1 114 ? -8.830 6.879 12.796 1.00 93.44 114 LYS A O 1
ATOM 887 N N . ARG A 1 115 ? -6.640 6.563 12.376 1.00 91.25 115 ARG A N 1
ATOM 888 C CA . ARG A 1 115 ? -6.290 6.080 13.717 1.00 91.25 115 ARG A CA 1
ATOM 889 C C . ARG A 1 115 ? -6.865 7.002 14.801 1.00 91.25 115 ARG A C 1
ATOM 891 O O . ARG A 1 115 ? -6.687 8.218 14.750 1.00 91.25 115 ARG A O 1
ATOM 898 N N . GLY A 1 116 ? -7.559 6.410 15.772 1.00 90.44 116 GLY A N 1
ATOM 899 C CA . GLY A 1 116 ? -8.213 7.121 16.876 1.00 90.44 116 GLY A CA 1
ATOM 900 C C . GLY A 1 116 ? -9.634 7.615 16.583 1.00 90.44 116 GLY A C 1
ATOM 901 O O . GLY A 1 116 ? -10.298 8.084 17.505 1.00 90.44 116 GLY A O 1
ATOM 902 N N . LYS A 1 117 ? -10.129 7.504 15.343 1.00 91.81 117 LYS A N 1
ATOM 903 C CA . LYS A 1 117 ? -11.547 7.731 15.039 1.00 91.81 117 LYS A CA 1
ATOM 904 C C . LYS A 1 117 ? -12.389 6.486 15.363 1.00 91.81 117 LYS A C 1
ATOM 906 O O . LYS A 1 117 ? -11.866 5.370 15.302 1.00 91.81 117 LYS A O 1
ATOM 911 N N . PRO A 1 118 ? -13.684 6.670 15.671 1.00 91.44 118 PRO A N 1
ATOM 912 C CA . PRO A 1 118 ? -14.613 5.570 15.899 1.00 91.44 118 PRO A CA 1
ATOM 913 C C . PRO A 1 118 ? -14.647 4.607 14.706 1.00 91.44 118 PRO A C 1
ATOM 915 O O . PRO A 1 118 ? -14.704 5.034 13.552 1.00 91.44 118 PRO A O 1
ATOM 918 N N . ALA A 1 119 ? -14.580 3.311 14.993 1.00 93.06 119 ALA A N 1
ATOM 919 C CA . ALA A 1 119 ? -14.830 2.245 14.030 1.00 93.06 119 ALA A CA 1
ATOM 920 C C . ALA A 1 119 ? -16.238 1.668 14.260 1.00 93.06 119 ALA A C 1
ATOM 922 O O . ALA A 1 119 ? -16.977 2.152 15.119 1.00 93.06 119 ALA A O 1
ATOM 923 N N . MET A 1 120 ? -16.631 0.657 13.484 1.00 92.69 120 MET A N 1
ATOM 924 C CA . MET A 1 120 ? -17.943 0.024 13.628 1.00 92.69 120 MET A CA 1
ATOM 925 C C . MET A 1 120 ? -17.838 -1.499 13.672 1.00 92.69 120 MET A C 1
ATOM 927 O O . MET A 1 120 ? -16.928 -2.101 13.101 1.00 92.69 120 MET A O 1
ATOM 931 N N . GLN A 1 121 ? -18.795 -2.133 14.342 1.00 92.88 121 GLN A N 1
ATOM 932 C CA . GLN A 1 121 ? -18.925 -3.587 14.342 1.00 92.88 121 GLN A CA 1
ATOM 933 C C . GLN A 1 121 ? -19.524 -4.056 13.013 1.00 92.88 121 GLN A C 1
ATOM 935 O O . GLN A 1 121 ? -20.419 -3.416 12.461 1.00 92.88 121 GLN A O 1
ATOM 940 N N . ALA A 1 122 ? -19.043 -5.190 12.502 1.00 91.94 122 ALA A N 1
ATOM 941 C CA . ALA A 1 122 ? -19.510 -5.771 11.244 1.00 91.94 122 ALA A CA 1
ATOM 942 C C . ALA A 1 122 ? -20.849 -6.522 11.413 1.00 91.94 122 ALA A C 1
ATOM 944 O O . ALA A 1 122 ? -20.955 -7.705 11.090 1.00 91.94 122 ALA A O 1
ATOM 945 N N . SER A 1 123 ? -21.868 -5.844 11.944 1.00 92.56 123 SER A N 1
ATOM 946 C CA . SER A 1 123 ? -23.238 -6.346 12.090 1.00 92.56 123 SER A CA 1
ATOM 947 C C . SER A 1 123 ? -24.258 -5.281 11.684 1.00 92.56 123 SER A C 1
ATOM 949 O O . SER A 1 123 ? -23.939 -4.094 11.619 1.00 92.56 123 SER A O 1
ATOM 951 N N . ASN A 1 124 ? -25.498 -5.696 11.415 1.00 91.88 124 ASN A N 1
ATOM 952 C CA . ASN A 1 124 ? -26.569 -4.763 11.056 1.00 91.88 124 ASN A CA 1
ATOM 953 C C . ASN A 1 124 ? -26.822 -3.745 12.176 1.00 91.88 124 ASN A C 1
ATOM 955 O O . ASN A 1 124 ? -26.994 -2.559 11.902 1.00 91.88 124 ASN A O 1
ATOM 959 N N . GLU A 1 125 ? -26.800 -4.205 13.428 1.00 92.44 125 GLU A N 1
ATOM 960 C CA . GLU A 1 125 ? -26.949 -3.361 14.612 1.00 92.44 125 GLU A CA 1
ATOM 961 C C . GLU A 1 125 ? -25.768 -2.391 14.739 1.00 92.44 125 GLU A C 1
ATOM 963 O O . GLU A 1 125 ? -25.979 -1.192 14.881 1.00 92.44 125 GLU A O 1
ATOM 968 N N . GLY A 1 126 ? -24.531 -2.876 14.577 1.00 90.12 126 GLY A N 1
ATOM 969 C CA . GLY A 1 126 ? -23.327 -2.048 14.680 1.00 90.12 126 GLY A CA 1
ATOM 970 C C . GLY A 1 126 ? -23.256 -0.940 13.629 1.00 90.12 126 GLY A C 1
ATOM 971 O O . GLY A 1 126 ? -22.825 0.173 13.929 1.00 90.12 126 GLY A O 1
ATOM 972 N N . VAL A 1 127 ? -23.722 -1.218 12.409 1.00 91.62 127 VAL A N 1
ATOM 973 C CA . VAL A 1 127 ? -23.840 -0.206 11.351 1.00 91.62 127 VAL A CA 1
ATOM 974 C C . VAL A 1 127 ? -24.925 0.815 11.693 1.00 91.62 127 VAL A C 1
ATOM 976 O O . VAL A 1 127 ? -24.688 2.013 11.557 1.00 91.62 127 VAL A O 1
ATOM 979 N N . ALA A 1 128 ? -26.100 0.372 12.152 1.00 91.88 128 ALA A N 1
ATOM 980 C CA . ALA A 1 128 ? -27.184 1.278 12.529 1.00 91.88 128 ALA A CA 1
ATOM 981 C C . ALA A 1 128 ? -26.773 2.207 13.683 1.00 91.88 128 ALA A C 1
ATOM 983 O O . ALA A 1 128 ? -26.983 3.418 13.600 1.00 91.88 128 ALA A O 1
ATOM 984 N N . ASP A 1 129 ? -26.126 1.664 14.713 1.00 92.31 129 ASP A N 1
ATOM 985 C CA . ASP A 1 129 ? -25.634 2.423 15.863 1.00 92.31 129 ASP A CA 1
ATOM 986 C C . ASP A 1 129 ? -24.584 3.460 15.447 1.00 92.31 129 ASP A C 1
ATOM 988 O O . ASP A 1 129 ? -24.649 4.620 15.868 1.00 92.31 129 ASP A O 1
ATOM 992 N N . TYR A 1 130 ? -23.652 3.073 14.569 1.00 91.88 130 TYR A N 1
ATOM 993 C CA . TYR A 1 130 ? -22.633 3.979 14.045 1.00 91.88 130 TYR A CA 1
ATOM 994 C C . TYR A 1 130 ? -23.263 5.116 13.229 1.00 91.88 130 TYR A C 1
ATOM 996 O O . TYR A 1 130 ? -22.991 6.288 13.482 1.00 91.88 130 TYR A O 1
ATOM 1004 N N . LEU A 1 131 ? -24.143 4.793 12.276 1.00 91.44 131 LEU A N 1
ATOM 1005 C CA . LEU A 1 131 ? -24.775 5.797 11.415 1.00 91.44 131 LEU A CA 1
ATOM 1006 C C . LEU A 1 131 ? -25.663 6.759 12.211 1.00 91.44 131 LEU A C 1
ATOM 1008 O O . LEU A 1 131 ? -25.639 7.957 11.947 1.00 91.44 131 LEU A O 1
ATOM 1012 N N . ASN A 1 132 ? -26.396 6.270 13.214 1.00 91.81 132 ASN A N 1
ATOM 1013 C CA . ASN A 1 132 ? -27.188 7.129 14.095 1.00 91.81 132 ASN A CA 1
ATOM 1014 C C . ASN A 1 132 ? -26.306 8.088 14.907 1.00 91.81 132 ASN A C 1
ATOM 1016 O O . ASN A 1 132 ? -26.669 9.248 15.089 1.00 91.81 132 ASN A O 1
ATOM 1020 N N . SER A 1 133 ? -25.144 7.619 15.369 1.00 90.31 133 SER A N 1
ATOM 1021 C CA . SER A 1 133 ? -24.237 8.405 16.214 1.00 90.31 133 SER A CA 1
ATOM 1022 C C . SER A 1 133 ? -23.414 9.436 15.435 1.00 90.31 133 SER A C 1
ATOM 1024 O O . SER A 1 133 ? -23.049 10.461 16.003 1.00 90.31 133 SER A O 1
ATOM 1026 N N . TYR A 1 134 ? -23.134 9.187 14.151 1.00 87.12 134 TYR A N 1
ATOM 1027 C CA . TYR A 1 134 ? -22.229 10.009 13.331 1.00 87.12 134 TYR A CA 1
ATOM 1028 C C . TYR A 1 134 ? -22.881 10.584 12.066 1.00 87.12 134 TYR A C 1
ATOM 1030 O O . TYR A 1 134 ? -22.175 11.010 11.159 1.00 87.12 134 TYR A O 1
ATOM 1038 N N . SER A 1 135 ? -24.214 10.617 11.992 1.00 84.81 135 SER A N 1
ATOM 1039 C CA . SER A 1 135 ? -24.957 11.046 10.793 1.00 84.81 135 SER A CA 1
ATOM 1040 C C . SER A 1 135 ? -24.599 12.442 10.267 1.00 84.81 135 SER A C 1
ATOM 1042 O O . SER A 1 135 ? -24.666 12.657 9.061 1.00 84.81 135 SER A O 1
ATOM 1044 N N . GLU A 1 136 ? -24.202 13.375 11.137 1.00 80.19 136 G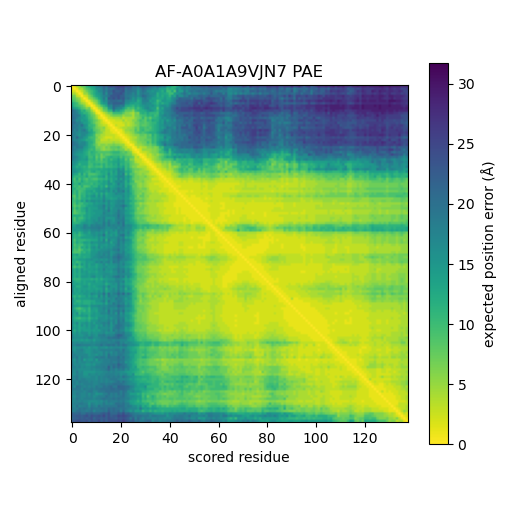LU A N 1
ATOM 1045 C CA . GLU A 1 136 ? -23.824 14.745 10.750 1.00 80.19 136 GLU A CA 1
ATOM 1046 C C . GLU A 1 136 ? -22.379 14.870 10.225 1.00 80.19 136 GLU A C 1
ATOM 1048 O O . GLU A 1 136 ? -22.024 15.897 9.651 1.00 80.19 136 GLU A O 1
ATOM 1053 N N . GLU A 1 137 ? -21.540 13.846 10.423 1.00 72.94 137 GLU A N 1
ATOM 1054 C CA . GLU A 1 137 ? -20.127 13.817 10.003 1.00 72.94 137 GLU A CA 1
ATOM 1055 C C . GLU A 1 137 ? -19.890 13.003 8.713 1.00 72.94 137 GLU A C 1
ATOM 1057 O O . GLU A 1 137 ? -18.746 12.905 8.257 1.00 72.94 137 GLU A O 1
ATOM 1062 N N . LEU A 1 138 ? -20.945 12.403 8.150 1.00 64.56 138 LEU A N 1
ATOM 1063 C CA . LEU A 1 138 ? -20.921 11.630 6.899 1.00 64.56 138 LEU A CA 1
ATOM 1064 C C . LEU A 1 138 ? -21.040 12.537 5.669 1.00 64.56 138 LEU A C 1
ATOM 1066 O O . LEU A 1 138 ? -20.332 12.239 4.678 1.00 64.56 138 LEU A O 1
#

pLDDT: mean 83.55, std 16.76, range [33.19, 97.0]

Radius of gyration: 2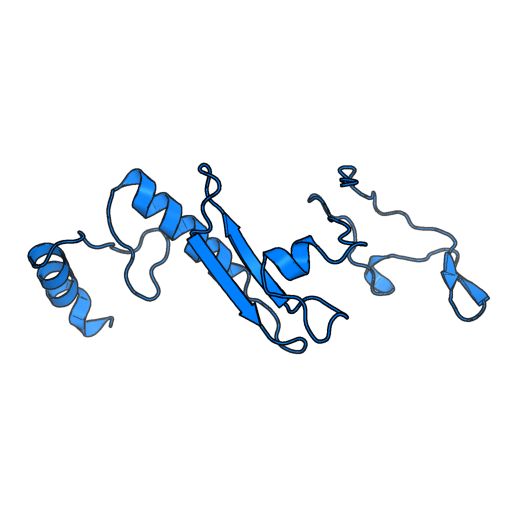1.71 Å; Cα contacts (8 Å, |Δi|>4): 155; chains: 1; bounding box: 61×32×41 Å

Secondary structure (DSSP, 8-state):
--EE-S------EEEE-TTS-EEEEE-TTTTT------SPEE--TTSHHHHHTT-EETTTEE-EEEEEE-TTS-EEEEEEE-TT----HHHHHHHHHHHHHHHHH-PBP-TT--TTS--B-SSHHHHHHHHHHHGGG-

Mean predicted aligned error: 9.69 Å

Foldseek 3Di:
DDKDQDWDAFDQAQDQDPVRDTDGRDGCVVVPHDHTDNDIDDDPPVCVVLVVVPQQDPVPDGFPKDFDADPVRDTPDIDGDGPVDDDDPVVVVQSVLQVVCCVVPVFHADPPRGPPDDTFHPDPVRVVVVCVVCVVVD

Solvent-accessible surface area (backbone atoms only — not comparable to full-atom values): 8772 Å² total; per-residue (Å²): 134,69,77,51,82,69,66,53,72,88,60,73,34,71,41,74,48,100,88,69,51,77,37,67,73,36,42,46,56,84,72,77,44,84,60,63,46,94,64,71,61,77,70,63,87,83,46,54,64,36,50,76,72,71,37,50,41,90,91,74,49,64,45,51,62,49,75,45,63,50,100,82,74,44,79,79,46,76,49,78,33,58,86,90,49,81,84,66,66,70,56,55,53,37,49,53,46,45,54,50,48,26,72,76,69,69,32,42,69,52,89,89,52,47,89,91,55,85,62,30,46,90,43,75,65,34,46,51,56,44,47,70,75,43,61,92,81,111

InterPro domains:
  IPR000866 Alkyl hydroperoxide reductase subunit C/ Thiol specific antioxidant [PF00578] (37-77)
  IPR019479 Peroxiredoxin, C-terminal [PF10417] (98-132)
  IPR036249 Thioredoxin-like superfamily [SSF52833] (30-136)
  IPR050217 Thiol-specific antioxidant peroxiredoxin [PTHR10681] (30-133)

Organism: Glossina austeni (NCBI:txid7395)

Nearest PDB structures (foldseek):
  2i81-assembly1_A  TM=9.950E-01  e=1.840E-10  Plasmodium vivax Sal-1
  2pn8-assembly1_B  TM=9.569E-01  e=4.440E-09  Homo sapiens
  4llr-assembly1_D  TM=9.664E-01  e=6.557E-09  Trypanosoma cruzi
  6khx-assembly1_J  TM=7.676E-01  e=1.963E-10  Akkermansia muciniphila
  7kiz-assembly1_B  TM=9.655E-01  e=9.074E-09  Homo sapiens

Sequence (138 aa):
MNLVTKSAIDFTASAVLSDGEIVDDFCLINDGGIGEVSYTLVSDIKKSISRDYGVLHDDSVALRATFVIDDKFIVRHQSINDLPLGRNIDEFIRIVDAINHNKEHSEVCPAGWKRGKPAMQASNEGVADYLNSYSEEL